Protein AF-A0AAP2HSK7-F1 (afdb_monomer_lite)

Sequence (70 aa):
MNATGIHIDPSIGEVFELLHRMASCRTLDPFQWMAREAIQKLRDYENRVAEVSSMRDSREASTEDRQHGR

Secondary structure (DSSP, 8-state):
---------HHHHHHHHHHHHHHT--SHHHHHHHHHHHHHHHHHHHHHHHHHHHHHHHHHHHHHHHHS--

Organism: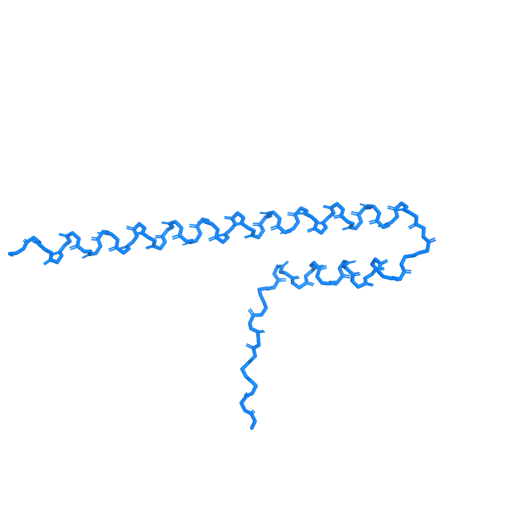 NCBI:txid87883

pLDDT: mean 80.66, std 16.12, range [37.84, 97.81]

Foldseek 3Di:
DPPPPPPDPVLVVLLVVLVVVLVVDPDDPSNVVSVVVSVVSVVVVVVVVVVVVVVVVVVVVVVVVVVPPD

Radius of gyration: 19.54 Å; chains: 1; bounding box: 38×23×60 Å

Structure (mmCIF, N/CA/C/O backbone):
data_AF-A0AAP2HSK7-F1
#
_entry.id   AF-A0AAP2HSK7-F1
#
loop_
_atom_site.group_PDB
_atom_site.id
_atom_site.type_symbol
_atom_site.label_atom_id
_atom_site.label_alt_id
_atom_site.label_comp_id
_atom_site.label_asym_id
_atom_site.label_entity_id
_atom_site.label_seq_id
_atom_site.pdbx_PDB_ins_code
_atom_site.Cartn_x
_atom_site.Cartn_y
_atom_site.Cartn_z
_atom_site.occupancy
_atom_site.B_iso_or_equiv
_atom_site.auth_seq_id
_atom_site.auth_comp_id
_atom_site.auth_asym_id
_atom_site.auth_atom_id
_atom_site.pdbx_PDB_model_num
ATOM 1 N N . MET A 1 1 ? -14.716 -19.097 -21.088 1.00 37.84 1 MET A N 1
ATOM 2 C CA . MET A 1 1 ? -14.658 -17.809 -20.366 1.00 37.84 1 MET A CA 1
ATOM 3 C C . MET A 1 1 ? -13.188 -17.473 -20.192 1.00 37.84 1 MET A C 1
ATOM 5 O O . MET A 1 1 ? -12.536 -18.092 -19.364 1.00 37.84 1 MET A O 1
ATOM 9 N N . ASN A 1 2 ? -12.642 -16.593 -21.034 1.00 41.75 2 ASN A N 1
ATOM 10 C CA . ASN A 1 2 ? -11.249 -16.167 -20.912 1.00 41.75 2 ASN A CA 1
ATOM 11 C C . ASN A 1 2 ? -11.204 -15.113 -19.812 1.00 41.75 2 ASN A C 1
ATOM 13 O O . ASN A 1 2 ? -11.460 -13.940 -20.071 1.00 41.75 2 ASN A O 1
ATOM 17 N N . ALA A 1 3 ? -10.956 -15.546 -18.577 1.00 50.00 3 ALA A N 1
ATOM 18 C CA . ALA A 1 3 ? -10.544 -14.630 -17.532 1.00 50.00 3 ALA A CA 1
ATOM 19 C C . ALA A 1 3 ? -9.212 -14.035 -17.998 1.00 50.00 3 ALA A C 1
ATOM 21 O O . ALA A 1 3 ? -8.169 -14.677 -17.894 1.00 50.00 3 ALA A O 1
ATOM 22 N N . THR A 1 4 ? -9.247 -12.838 -18.580 1.00 55.94 4 THR A N 1
ATOM 23 C CA . THR A 1 4 ? -8.080 -11.962 -18.630 1.00 55.94 4 THR A CA 1
ATOM 24 C C . THR A 1 4 ? -7.752 -11.669 -17.177 1.00 55.94 4 THR A C 1
ATOM 26 O O . THR A 1 4 ? -8.294 -10.733 -16.591 1.00 55.94 4 THR A O 1
ATOM 29 N N . GLY A 1 5 ? -6.997 -12.581 -16.558 1.00 51.53 5 GLY A N 1
ATOM 30 C CA . GLY A 1 5 ? -6.568 -12.470 -15.180 1.00 51.53 5 GLY A CA 1
ATOM 31 C C . GLY A 1 5 ? -5.886 -11.127 -15.068 1.00 51.53 5 GLY A C 1
ATOM 32 O O . GLY A 1 5 ? -4.878 -10.894 -15.733 1.00 51.53 5 GLY A O 1
ATOM 33 N N . ILE A 1 6 ? -6.502 -10.215 -14.320 1.00 58.03 6 ILE A N 1
ATOM 34 C CA . ILE A 1 6 ? -5.883 -8.941 -14.004 1.00 58.03 6 ILE A CA 1
ATOM 35 C C . ILE A 1 6 ? -4.587 -9.335 -13.307 1.00 58.03 6 ILE A C 1
ATOM 37 O O . ILE A 1 6 ? -4.618 -9.900 -12.214 1.00 58.03 6 ILE A O 1
ATOM 41 N N . HIS A 1 7 ? -3.461 -9.146 -13.992 1.00 62.88 7 HIS A N 1
ATOM 42 C CA . HIS A 1 7 ? -2.149 -9.426 -13.439 1.00 62.88 7 HIS A CA 1
ATOM 43 C C . HIS A 1 7 ? -1.834 -8.294 -12.464 1.00 62.88 7 HIS A C 1
ATOM 45 O O . HIS A 1 7 ? -1.142 -7.332 -12.786 1.00 62.88 7 HIS A O 1
ATOM 51 N N . ILE A 1 8 ? -2.459 -8.371 -11.294 1.00 64.44 8 ILE A N 1
ATOM 52 C CA . ILE A 1 8 ? -2.218 -7.483 -10.168 1.00 64.44 8 ILE A CA 1
ATOM 53 C C . ILE A 1 8 ? -0.780 -7.766 -9.720 1.00 64.44 8 ILE A C 1
ATOM 55 O O . ILE A 1 8 ? -0.472 -8.903 -9.365 1.00 64.44 8 ILE A O 1
ATOM 59 N N . ASP A 1 9 ? 0.109 -6.768 -9.803 1.00 73.75 9 ASP A N 1
ATOM 60 C CA . ASP A 1 9 ? 1.480 -6.899 -9.289 1.00 73.75 9 ASP A CA 1
ATOM 61 C C . ASP A 1 9 ? 1.391 -7.378 -7.827 1.00 73.75 9 ASP A C 1
ATOM 63 O O . ASP A 1 9 ? 0.687 -6.748 -7.036 1.00 73.75 9 ASP A O 1
ATOM 67 N N . PRO A 1 10 ?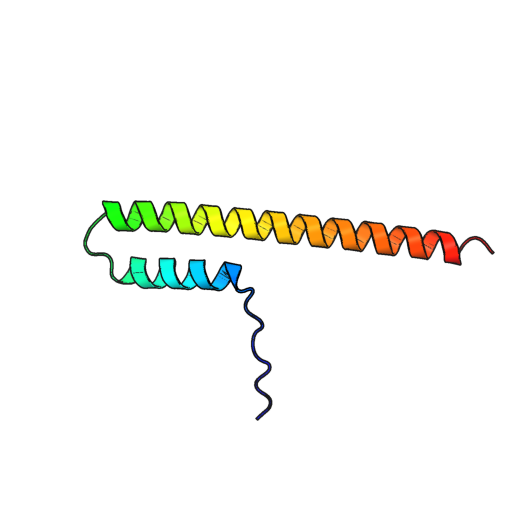 2.051 -8.479 -7.433 1.00 73.56 10 PRO A N 1
ATOM 68 C CA . PRO A 1 10 ? 1.999 -8.970 -6.059 1.00 73.56 10 PRO A CA 1
ATOM 69 C C . PRO A 1 10 ? 2.256 -7.880 -5.006 1.00 73.56 10 PRO A C 1
ATOM 71 O O . PRO A 1 10 ? 1.642 -7.911 -3.941 1.00 73.56 10 PRO A O 1
ATOM 74 N N . SER A 1 11 ? 3.077 -6.866 -5.319 1.00 76.00 11 SER A N 1
ATOM 75 C CA . SER A 1 11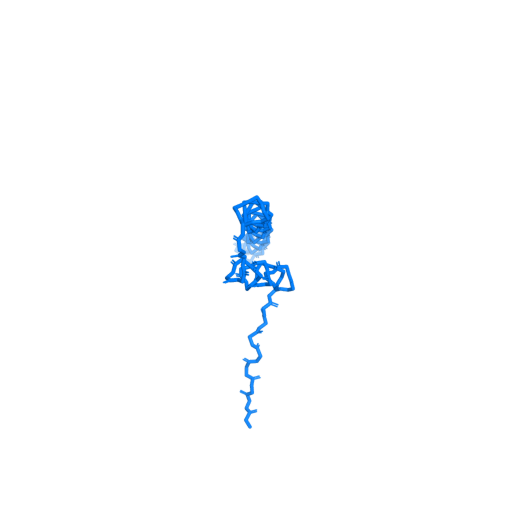 ? 3.354 -5.750 -4.410 1.00 76.00 11 SER A CA 1
ATOM 76 C C . SER A 1 11 ? 2.154 -4.829 -4.169 1.00 76.00 11 SER A C 1
ATOM 78 O O . SER A 1 11 ? 2.070 -4.206 -3.113 1.00 76.00 11 SER A O 1
ATOM 80 N N . ILE A 1 12 ? 1.211 -4.726 -5.115 1.00 86.62 12 ILE A N 1
ATOM 81 C CA . ILE A 1 12 ? -0.022 -3.946 -4.917 1.00 86.62 12 ILE A CA 1
ATOM 82 C C . ILE A 1 12 ? -1.068 -4.744 -4.122 1.00 86.62 12 ILE A C 1
ATOM 84 O O . ILE A 1 12 ? -1.928 -4.148 -3.474 1.00 86.62 12 ILE A O 1
ATOM 88 N N . GLY A 1 13 ? -0.978 -6.080 -4.109 1.00 89.31 13 GLY A N 1
ATOM 89 C CA . GLY A 1 13 ? -1.872 -6.950 -3.335 1.00 89.31 13 GLY A CA 1
ATOM 90 C C . GLY A 1 13 ? -1.851 -6.639 -1.836 1.00 89.31 13 GLY A C 1
ATOM 91 O O . GLY A 1 13 ? -2.902 -6.518 -1.210 1.00 89.31 13 GLY A O 1
ATOM 92 N N . GLU A 1 14 ? -0.666 -6.393 -1.275 1.00 90.75 14 GLU A N 1
ATOM 93 C CA . GLU A 1 14 ? -0.513 -6.030 0.140 1.00 90.75 14 GLU A CA 1
ATOM 94 C C . GLU A 1 14 ? -1.166 -4.680 0.482 1.00 90.75 14 GLU A C 1
ATOM 96 O O . GLU A 1 14 ? -1.716 -4.509 1.570 1.00 90.75 14 GLU A O 1
ATOM 101 N N . VAL A 1 15 ? -1.175 -3.725 -0.456 1.00 94.00 15 VAL A N 1
ATOM 102 C CA . VAL A 1 15 ? -1.878 -2.443 -0.279 1.00 94.00 15 VAL A CA 1
ATOM 103 C C . VAL A 1 15 ? -3.387 -2.671 -0.185 1.00 94.00 15 VAL A C 1
ATOM 105 O O . VAL A 1 15 ? -4.035 -2.101 0.693 1.00 94.00 15 VAL A O 1
ATOM 108 N N . PHE A 1 16 ? -3.954 -3.536 -1.033 1.00 92.50 16 PHE A N 1
ATOM 109 C CA . PHE A 1 16 ? -5.376 -3.890 -0.959 1.00 92.50 16 PHE A CA 1
ATOM 110 C C . PHE A 1 16 ? -5.746 -4.531 0.378 1.00 92.50 16 PHE A C 1
ATOM 112 O O . PHE A 1 16 ? -6.787 -4.196 0.947 1.00 92.50 16 PHE A O 1
ATOM 119 N N . GLU A 1 17 ? -4.895 -5.406 0.913 1.00 93.25 17 GLU A N 1
ATOM 120 C CA . GLU A 1 17 ? -5.125 -5.988 2.233 1.00 93.25 17 GLU A CA 1
ATOM 121 C C . GLU A 1 17 ? -5.110 -4.936 3.345 1.00 93.25 17 GLU A C 1
ATOM 123 O O . GLU A 1 17 ? -5.991 -4.950 4.208 1.00 93.25 17 GLU A O 1
ATOM 128 N N . LEU A 1 18 ? -4.153 -4.002 3.325 1.00 95.38 18 LEU A N 1
ATOM 129 C CA . LEU A 1 18 ? -4.092 -2.909 4.301 1.00 95.38 18 LEU A CA 1
ATOM 130 C C . LEU A 1 18 ? -5.345 -2.029 4.226 1.00 95.38 18 LEU A C 1
ATOM 132 O O . LEU A 1 18 ? -5.945 -1.732 5.260 1.00 95.38 18 LEU A O 1
ATOM 136 N N . LEU A 1 19 ? -5.793 -1.671 3.017 1.00 95.31 19 LEU A N 1
ATOM 137 C CA . LEU A 1 19 ? -7.039 -0.927 2.801 1.00 95.31 19 LEU A CA 1
ATOM 138 C C . LEU A 1 19 ? -8.258 -1.683 3.351 1.00 95.31 19 LEU A C 1
ATOM 140 O O . LEU A 1 19 ? -9.093 -1.098 4.045 1.00 95.31 19 LEU A O 1
ATOM 144 N N . HIS A 1 20 ? -8.344 -2.989 3.095 1.00 94.38 20 HIS A N 1
ATOM 145 C CA . HIS A 1 20 ? -9.431 -3.827 3.596 1.00 94.38 20 HIS A CA 1
ATOM 146 C C . HIS A 1 20 ? -9.447 -3.901 5.131 1.00 94.38 20 HIS A C 1
ATOM 148 O O . HIS A 1 20 ? -10.496 -3.740 5.758 1.00 94.38 20 HIS A O 1
ATOM 154 N N . ARG A 1 21 ? -8.280 -4.088 5.760 1.00 94.38 21 ARG A N 1
ATOM 155 C CA . ARG A 1 21 ? -8.153 -4.118 7.225 1.00 94.38 21 ARG A CA 1
ATOM 156 C C . ARG A 1 21 ? -8.492 -2.763 7.847 1.00 94.38 21 ARG A C 1
ATOM 158 O O . ARG A 1 21 ? -9.186 -2.727 8.862 1.00 94.38 21 ARG A O 1
ATOM 165 N N . MET A 1 22 ? -8.088 -1.659 7.214 1.00 96.56 22 MET A N 1
ATOM 166 C CA . MET A 1 22 ? -8.441 -0.302 7.646 1.00 96.56 22 MET A CA 1
ATOM 167 C C . MET A 1 22 ? -9.952 -0.055 7.650 1.00 96.56 22 MET A C 1
ATOM 169 O O . MET A 1 22 ? -10.447 0.595 8.569 1.00 96.56 22 MET A O 1
ATOM 173 N N . ALA A 1 23 ? -10.702 -0.623 6.700 1.00 93.69 23 ALA A N 1
ATOM 174 C CA . ALA A 1 23 ? -12.165 -0.530 6.687 1.00 93.69 23 ALA A CA 1
ATOM 175 C C . ALA A 1 23 ? -12.825 -1.169 7.926 1.00 93.69 23 ALA A C 1
ATOM 177 O O . ALA A 1 23 ? -13.949 -0.822 8.281 1.00 93.69 23 ALA A O 1
ATOM 178 N N . SER A 1 24 ? -12.119 -2.083 8.598 1.00 92.25 24 SER A N 1
ATOM 179 C CA . SER A 1 24 ? -12.579 -2.762 9.814 1.00 92.25 24 SER A CA 1
ATOM 180 C C . SER A 1 24 ? -11.973 -2.189 11.104 1.00 92.25 24 SER A C 1
AT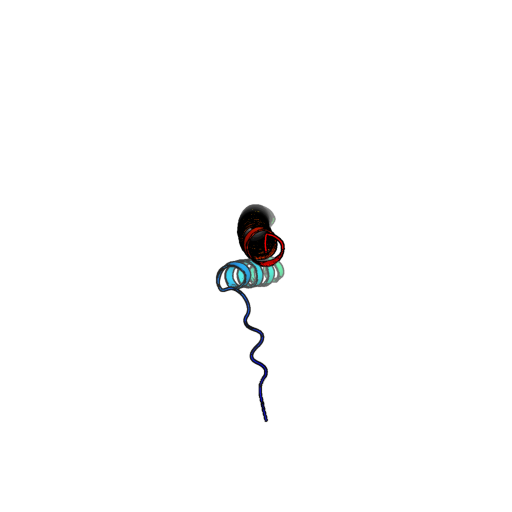OM 182 O O . SER A 1 24 ? -12.257 -2.696 12.194 1.00 92.25 24 SER A O 1
ATOM 184 N N . CYS A 1 25 ? -11.132 -1.151 11.021 1.00 93.81 25 CYS A N 1
ATOM 185 C CA . CYS A 1 25 ? -10.499 -0.558 12.196 1.00 93.81 25 CYS A CA 1
ATOM 186 C C . CYS A 1 25 ? -11.516 0.104 13.123 1.00 93.81 25 CYS A C 1
ATOM 188 O O . CYS A 1 25 ? -12.368 0.880 12.702 1.00 93.81 25 CYS A O 1
ATOM 190 N N . ARG A 1 26 ? -11.361 -0.154 14.424 1.00 91.88 26 ARG A N 1
ATOM 191 C CA . ARG A 1 26 ? -12.176 0.462 15.482 1.00 91.88 26 ARG A CA 1
ATOM 192 C C . ARG A 1 26 ? -11.456 1.584 16.226 1.00 91.88 26 ARG A C 1
ATOM 194 O O . ARG A 1 26 ? -12.088 2.308 16.985 1.00 91.88 26 ARG A O 1
ATOM 201 N N . THR A 1 27 ? -10.145 1.705 16.040 1.00 93.94 27 THR A N 1
ATOM 202 C CA . THR A 1 27 ? -9.291 2.676 16.729 1.00 93.94 27 THR A CA 1
ATOM 203 C C . THR A 1 27 ? -8.355 3.364 15.743 1.00 93.94 27 THR A C 1
ATOM 205 O O . THR A 1 27 ? -8.034 2.820 14.683 1.00 93.94 27 THR A O 1
ATOM 208 N N . LEU A 1 28 ? -7.942 4.583 16.094 1.00 92.69 28 LEU A N 1
ATOM 209 C CA . LEU A 1 28 ? -7.158 5.449 15.218 1.00 92.69 28 LEU A CA 1
ATOM 210 C C . LEU A 1 28 ? -5.704 4.975 15.064 1.00 92.69 28 LEU A C 1
ATOM 212 O O . LEU A 1 28 ? -5.178 5.026 13.957 1.00 92.69 28 LEU A O 1
ATOM 216 N N . ASP A 1 29 ? -5.073 4.471 16.127 1.00 93.19 29 ASP A N 1
ATOM 217 C CA . ASP A 1 29 ? -3.644 4.120 16.083 1.00 93.19 29 ASP A CA 1
ATOM 218 C C . ASP A 1 29 ? -3.327 2.994 15.076 1.00 93.19 29 ASP A C 1
ATOM 220 O O . ASP A 1 29 ? -2.444 3.187 14.234 1.00 93.19 29 ASP A O 1
ATOM 224 N N . PRO A 1 30 ? -4.059 1.855 15.045 1.00 93.19 30 PRO A N 1
ATOM 225 C CA . PRO A 1 30 ? -3.838 0.822 14.031 1.00 93.19 30 PRO A CA 1
ATOM 226 C C . PRO A 1 30 ? -4.158 1.310 12.617 1.00 93.19 30 PRO A C 1
ATOM 228 O O . PRO A 1 30 ? -3.476 0.928 11.668 1.00 93.19 30 PRO A O 1
ATOM 231 N N . PHE A 1 31 ? -5.171 2.174 12.47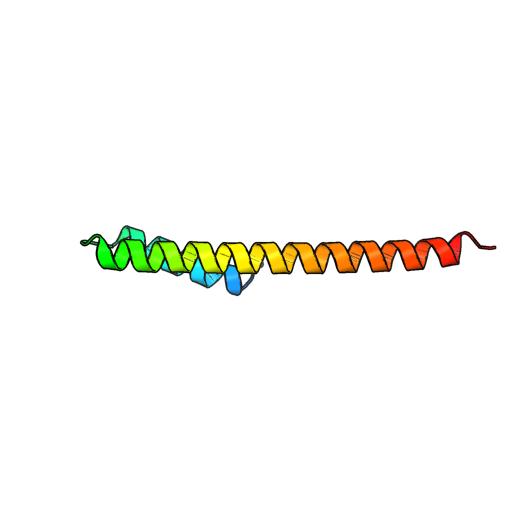4 1.00 95.62 31 PHE A N 1
ATOM 232 C CA . PHE A 1 31 ? -5.519 2.771 11.186 1.00 95.62 31 PHE A CA 1
ATOM 233 C C . PHE A 1 31 ? -4.364 3.623 10.651 1.00 95.62 31 PHE A C 1
ATOM 235 O O . PHE A 1 31 ? -3.948 3.459 9.509 1.00 95.62 31 PHE A O 1
ATOM 242 N N . GLN A 1 32 ? -3.802 4.504 11.482 1.00 97.12 32 GLN A N 1
ATOM 243 C CA . GLN A 1 32 ? -2.698 5.378 11.084 1.00 97.12 32 GLN A CA 1
ATOM 244 C C . GLN A 1 32 ? -1.435 4.596 10.732 1.00 97.12 32 GLN A C 1
ATOM 246 O O . GLN A 1 32 ? -0.738 4.961 9.783 1.00 97.12 32 GLN A O 1
ATOM 251 N N . TRP A 1 33 ? -1.137 3.534 11.481 1.00 96.12 33 TRP A N 1
ATOM 252 C CA . TRP A 1 33 ? -0.006 2.664 11.181 1.00 96.12 33 TRP A CA 1
ATOM 253 C C . TRP A 1 33 ? -0.175 1.981 9.814 1.00 96.12 33 TRP A C 1
ATOM 255 O O . TRP A 1 33 ? 0.696 2.131 8.955 1.00 96.12 33 TRP A O 1
ATOM 265 N N . MET A 1 34 ? -1.330 1.353 9.556 1.00 97.06 34 MET A N 1
ATOM 266 C CA . MET A 1 34 ? -1.608 0.712 8.262 1.00 97.06 34 MET A CA 1
ATOM 267 C C . MET A 1 34 ? -1.638 1.710 7.101 1.00 97.06 34 MET A C 1
ATOM 269 O O . MET A 1 34 ? -1.153 1.401 6.015 1.00 97.06 34 MET A O 1
ATOM 273 N N . ALA A 1 35 ? -2.157 2.922 7.317 1.00 97.06 35 ALA A N 1
ATOM 274 C CA . ALA A 1 35 ? -2.175 3.965 6.295 1.00 97.06 35 ALA A CA 1
ATOM 275 C C . ALA A 1 35 ? -0.756 4.393 5.896 1.00 97.06 35 ALA A C 1
ATOM 277 O O . ALA A 1 35 ? -0.460 4.525 4.709 1.00 97.06 35 ALA A O 1
ATOM 278 N N . ARG A 1 36 ? 0.142 4.580 6.875 1.00 97.81 36 ARG A N 1
ATOM 279 C CA . ARG A 1 36 ? 1.555 4.897 6.607 1.00 97.81 36 ARG A CA 1
ATOM 280 C C . ARG A 1 36 ? 2.233 3.782 5.823 1.00 97.81 36 ARG A C 1
ATOM 282 O O . ARG A 1 36 ? 2.946 4.069 4.866 1.00 97.81 36 ARG A O 1
ATOM 289 N N . GLU A 1 37 ? 1.989 2.535 6.209 1.00 96.69 37 GLU A N 1
ATOM 290 C CA . GLU A 1 37 ? 2.555 1.377 5.524 1.00 96.69 37 GLU A CA 1
ATOM 291 C C . GLU A 1 37 ? 2.050 1.265 4.077 1.00 96.69 37 GLU A C 1
ATOM 293 O O . GLU A 1 37 ? 2.849 1.100 3.156 1.00 96.69 37 GLU A O 1
ATOM 298 N N . ALA A 1 38 ? 0.746 1.446 3.851 1.00 96.38 38 ALA A N 1
ATOM 299 C CA . ALA A 1 38 ? 0.154 1.424 2.516 1.00 96.38 38 ALA A CA 1
ATOM 300 C C . ALA A 1 38 ? 0.734 2.525 1.613 1.00 96.38 38 ALA A C 1
ATOM 302 O O . ALA A 1 38 ? 1.078 2.263 0.461 1.00 96.38 38 ALA A O 1
ATOM 303 N N . ILE A 1 39 ? 0.901 3.744 2.143 1.00 97.00 39 ILE A N 1
ATOM 304 C CA . ILE A 1 39 ? 1.520 4.860 1.413 1.00 97.00 39 ILE A CA 1
ATOM 305 C C . ILE A 1 39 ? 2.968 4.537 1.041 1.00 97.00 39 ILE A C 1
ATOM 307 O O . ILE A 1 39 ? 3.382 4.824 -0.081 1.00 97.00 39 ILE A O 1
ATOM 311 N N . GLN A 1 40 ? 3.740 3.947 1.957 1.00 96.31 40 GLN A N 1
ATOM 312 C CA . GLN A 1 40 ? 5.125 3.585 1.666 1.00 96.31 40 GLN A CA 1
ATOM 313 C C . GLN A 1 40 ? 5.198 2.552 0.536 1.00 96.31 40 GLN A C 1
ATOM 315 O O . GLN A 1 40 ? 5.914 2.768 -0.438 1.00 96.31 40 GLN A O 1
ATOM 320 N N . LYS A 1 41 ? 4.383 1.493 0.604 1.00 94.62 41 LYS A N 1
ATOM 321 C CA . LYS A 1 41 ? 4.329 0.456 -0.438 1.00 94.62 41 LYS A CA 1
ATOM 322 C C . LYS A 1 41 ? 3.921 1.013 -1.805 1.00 94.62 41 LYS A C 1
ATOM 324 O O . LYS A 1 41 ? 4.473 0.599 -2.821 1.00 94.62 41 LYS A O 1
ATOM 329 N N . LEU A 1 42 ? 2.992 1.972 -1.843 1.00 94.88 42 LEU A N 1
ATOM 330 C CA . LEU A 1 42 ? 2.607 2.651 -3.085 1.00 94.88 42 LEU A CA 1
ATOM 331 C C . LEU A 1 42 ? 3.765 3.449 -3.692 1.00 94.88 42 LEU A C 1
ATOM 333 O O . LEU A 1 42 ? 4.012 3.334 -4.888 1.00 94.88 42 LEU A O 1
ATOM 337 N N . ARG A 1 43 ? 4.512 4.197 -2.874 1.00 94.94 43 ARG A N 1
ATOM 338 C CA . ARG A 1 43 ? 5.691 4.945 -3.340 1.00 94.94 43 ARG A CA 1
ATOM 339 C C . ARG A 1 43 ? 6.775 4.019 -3.882 1.00 94.94 43 ARG A C 1
ATOM 341 O O . ARG A 1 43 ? 7.364 4.300 -4.921 1.00 94.94 43 ARG A O 1
ATOM 348 N N . ASP A 1 44 ? 7.017 2.903 -3.203 1.00 92.25 44 ASP A N 1
ATOM 349 C CA . ASP A 1 44 ? 8.003 1.915 -3.644 1.00 92.25 44 ASP A CA 1
ATOM 350 C C . ASP A 1 44 ? 7.595 1.286 -4.986 1.00 92.25 44 ASP A C 1
ATOM 352 O O . ASP A 1 44 ? 8.434 1.075 -5.865 1.00 92.25 44 ASP A O 1
ATOM 356 N N . TYR A 1 45 ? 6.296 1.038 -5.179 1.00 90.62 45 TYR A N 1
ATOM 357 C CA . TYR A 1 45 ? 5.756 0.581 -6.456 1.00 90.62 45 TYR A CA 1
ATOM 358 C C . TYR A 1 45 ? 5.924 1.626 -7.569 1.00 90.62 45 TYR A C 1
ATOM 360 O O . TYR A 1 45 ? 6.423 1.287 -8.641 1.00 90.62 45 TYR A O 1
ATOM 368 N N . GLU A 1 46 ? 5.565 2.889 -7.323 1.00 90.56 46 GLU A N 1
ATOM 369 C CA . GLU A 1 46 ? 5.739 3.979 -8.295 1.00 90.56 46 GLU A CA 1
ATOM 370 C C . GLU A 1 46 ? 7.203 4.121 -8.732 1.00 90.56 46 GLU A C 1
ATOM 372 O O . GLU A 1 46 ? 7.479 4.202 -9.930 1.00 90.56 46 GLU A O 1
ATOM 377 N N . ASN A 1 47 ? 8.142 4.065 -7.783 1.00 90.38 47 ASN A N 1
ATOM 378 C CA . ASN A 1 47 ? 9.576 4.120 -8.071 1.00 90.38 47 ASN A CA 1
ATOM 379 C C . ASN A 1 47 ? 10.021 2.951 -8.960 1.00 90.38 47 ASN A C 1
ATOM 381 O O . ASN A 1 47 ? 10.677 3.169 -9.977 1.00 90.38 47 ASN A O 1
ATOM 385 N N . ARG A 1 48 ? 9.607 1.717 -8.637 1.00 87.06 48 ARG A N 1
ATOM 386 C CA . ARG A 1 48 ? 9.906 0.538 -9.469 1.00 87.06 48 ARG A CA 1
ATOM 387 C C . ARG A 1 48 ? 9.358 0.681 -10.887 1.00 87.06 48 ARG A C 1
ATOM 389 O O . ARG A 1 48 ? 10.049 0.355 -11.849 1.00 87.06 48 ARG A O 1
ATOM 396 N N . VAL A 1 49 ? 8.119 1.146 -11.034 1.00 84.62 49 VAL A N 1
ATOM 397 C CA . VAL A 1 49 ? 7.496 1.340 -12.352 1.00 84.62 49 VAL A CA 1
ATOM 398 C C . VAL A 1 49 ? 8.235 2.415 -13.153 1.00 84.62 49 VAL A C 1
ATOM 400 O O . VAL A 1 49 ? 8.464 2.231 -14.352 1.00 84.62 49 VAL A O 1
ATOM 403 N N . ALA A 1 50 ? 8.649 3.505 -12.505 1.00 83.19 50 ALA A N 1
ATOM 404 C CA . ALA A 1 50 ? 9.420 4.569 -13.140 1.00 83.19 50 ALA A CA 1
ATOM 405 C C . ALA A 1 50 ? 10.800 4.078 -13.615 1.00 83.19 50 ALA A C 1
ATOM 407 O O . ALA A 1 50 ? 11.188 4.348 -14.752 1.00 83.19 50 ALA A O 1
ATOM 408 N N . GLU A 1 51 ? 11.513 3.303 -12.792 1.00 83.94 51 GLU A N 1
ATOM 409 C CA . GLU A 1 51 ? 12.803 2.701 -13.155 1.00 83.94 51 GLU A CA 1
ATOM 410 C C . GLU A 1 51 ? 12.676 1.751 -14.351 1.00 83.94 51 GLU A C 1
ATOM 412 O O . GLU A 1 51 ? 13.435 1.857 -15.316 1.00 83.94 51 GLU A O 1
ATOM 417 N N . VAL A 1 52 ? 11.684 0.855 -14.326 1.00 80.25 52 VAL A N 1
ATOM 418 C CA . VAL A 1 52 ? 11.433 -0.091 -15.425 1.00 80.25 52 VAL A CA 1
ATOM 419 C C . VAL A 1 52 ? 11.095 0.644 -16.723 1.00 80.25 52 VAL A C 1
ATOM 421 O O . VAL A 1 52 ? 11.573 0.252 -17.789 1.00 80.25 52 VAL A O 1
ATOM 424 N N . SER A 1 53 ? 10.307 1.718 -16.643 1.00 75.31 53 SER A N 1
ATOM 425 C CA . SER A 1 53 ? 9.950 2.531 -17.812 1.00 75.31 53 SER A CA 1
ATOM 426 C C . SER A 1 53 ? 11.183 3.232 -18.397 1.00 75.31 53 SER A C 1
ATOM 428 O O . SER A 1 53 ? 11.455 3.103 -19.586 1.00 75.31 53 SER A O 1
ATOM 430 N N . SER A 1 54 ? 12.014 3.846 -17.549 1.00 77.12 54 SER A N 1
ATOM 431 C CA . SER A 1 54 ? 13.272 4.494 -17.957 1.00 77.12 54 SER A CA 1
ATOM 432 C C . SER A 1 54 ? 14.272 3.524 -18.613 1.00 77.12 54 SER A C 1
ATOM 434 O O . SER A 1 54 ? 14.903 3.833 -19.632 1.00 77.12 54 SER A O 1
ATOM 436 N N . MET A 1 55 ? 14.394 2.306 -18.073 1.00 73.81 55 MET A N 1
ATOM 437 C CA . MET A 1 55 ? 15.229 1.254 -18.662 1.00 73.81 55 MET A CA 1
ATOM 438 C C . MET A 1 55 ? 14.729 0.806 -20.037 1.00 73.81 55 MET A C 1
ATOM 440 O O . MET A 1 55 ? 15.539 0.479 -20.910 1.00 73.81 55 MET A O 1
ATOM 444 N N . ARG A 1 56 ? 13.408 0.759 -20.230 1.00 72.69 56 ARG A N 1
ATOM 445 C CA . ARG A 1 56 ? 12.805 0.386 -21.508 1.00 72.69 56 ARG A CA 1
ATOM 446 C C . ARG A 1 56 ? 13.095 1.438 -22.577 1.00 72.69 56 ARG A C 1
ATOM 448 O O . ARG A 1 56 ? 13.607 1.069 -23.632 1.00 72.69 56 ARG A O 1
ATOM 455 N N . ASP A 1 57 ? 12.888 2.712 -22.264 1.00 73.50 57 ASP A N 1
ATOM 456 C CA . ASP A 1 57 ? 13.129 3.823 -23.192 1.00 73.50 57 ASP A CA 1
ATOM 457 C C . ASP A 1 57 ? 14.607 3.891 -23.618 1.00 73.50 57 ASP A C 1
ATOM 459 O O . ASP A 1 57 ? 14.931 4.032 -24.798 1.00 73.50 57 ASP A O 1
ATOM 463 N N . SER A 1 58 ? 15.528 3.674 -22.672 1.00 72.44 58 SER A N 1
ATOM 464 C CA . SER A 1 58 ? 16.974 3.627 -22.948 1.00 72.44 58 SER A CA 1
ATOM 465 C C . SER A 1 58 ? 17.363 2.488 -23.902 1.00 72.44 58 SER A C 1
ATOM 467 O O . SER A 1 58 ? 18.285 2.613 -24.715 1.00 72.44 58 SER A O 1
ATOM 469 N N . ARG A 1 59 ? 16.673 1.346 -23.794 1.00 70.00 59 ARG A N 1
ATOM 470 C CA . ARG A 1 59 ? 16.932 0.159 -24.612 1.00 70.00 59 ARG A CA 1
ATOM 471 C C . ARG A 1 59 ? 16.376 0.316 -26.025 1.00 70.00 59 ARG A C 1
ATOM 473 O O . ARG A 1 59 ? 17.033 -0.137 -26.959 1.00 70.00 59 ARG A O 1
ATOM 480 N N . GLU A 1 60 ? 15.224 0.969 -26.168 1.00 68.12 60 GLU A N 1
ATOM 481 C CA . GLU A 1 60 ? 14.601 1.280 -27.460 1.00 68.12 60 GLU A CA 1
ATOM 482 C C . GLU A 1 60 ? 15.447 2.309 -28.244 1.00 68.12 60 GLU A C 1
ATOM 484 O O . GLU A 1 60 ? 15.812 2.045 -29.394 1.00 68.12 60 GLU A O 1
ATOM 489 N N . ALA A 1 61 ? 15.929 3.377 -27.594 1.00 68.75 61 ALA A N 1
ATOM 490 C CA . ALA A 1 61 ? 16.810 4.375 -28.219 1.00 68.75 61 ALA A CA 1
ATOM 491 C C . ALA A 1 61 ? 18.131 3.777 -28.755 1.00 68.75 61 ALA A C 1
ATOM 493 O O . ALA A 1 61 ? 18.541 4.040 -29.885 1.00 68.75 61 ALA A O 1
ATOM 494 N N . SER A 1 62 ? 18.775 2.883 -27.990 1.00 69.38 62 SER A N 1
ATOM 495 C CA . SER A 1 62 ? 20.009 2.203 -28.433 1.00 69.38 62 SER A CA 1
ATOM 496 C C . SER A 1 62 ? 19.802 1.256 -29.624 1.00 69.38 62 SER A C 1
ATOM 498 O O . SER A 1 62 ? 20.759 0.928 -30.334 1.00 69.38 62 SER A O 1
ATOM 500 N N . THR A 1 63 ? 18.582 0.754 -29.834 1.00 68.19 63 THR A N 1
ATOM 501 C CA . THR A 1 63 ? 18.266 -0.098 -30.989 1.00 68.19 63 THR A CA 1
ATOM 502 C C . THR A 1 63 ? 17.974 0.701 -32.255 1.00 68.19 63 THR A C 1
ATOM 504 O O . THR A 1 63 ? 18.316 0.227 -33.340 1.00 68.19 63 THR A O 1
ATOM 507 N N . GLU A 1 64 ? 17.420 1.907 -32.134 1.00 61.91 64 GLU A N 1
ATOM 508 C CA . GLU A 1 64 ? 17.099 2.781 -33.270 1.00 61.91 64 GLU A CA 1
ATOM 509 C C . GLU A 1 64 ? 18.350 3.420 -33.894 1.00 61.91 64 GLU A C 1
ATOM 511 O O . GLU A 1 64 ? 18.482 3.421 -35.124 1.00 61.91 64 GLU A O 1
ATOM 516 N N . ASP A 1 65 ? 19.325 3.830 -33.073 1.00 61.12 65 ASP A N 1
ATOM 517 C CA . ASP A 1 65 ? 20.615 4.367 -33.543 1.00 61.12 65 ASP A CA 1
ATOM 518 C C . ASP A 1 65 ? 21.417 3.349 -34.372 1.00 61.12 65 ASP A C 1
ATOM 520 O O . ASP A 1 65 ? 22.143 3.702 -35.303 1.00 61.12 65 ASP A O 1
ATOM 524 N N . ARG A 1 66 ? 21.262 2.049 -34.088 1.00 61.06 66 ARG A N 1
ATOM 525 C CA . ARG A 1 66 ? 21.901 0.979 -34.874 1.00 61.06 66 ARG A CA 1
ATOM 526 C C . ARG A 1 66 ? 21.224 0.710 -36.216 1.00 61.06 66 ARG A C 1
ATOM 528 O O . ARG A 1 66 ? 21.867 0.125 -37.086 1.00 61.06 66 ARG A O 1
ATOM 535 N N . GLN A 1 67 ? 19.957 1.087 -36.390 1.00 59.72 67 GLN A N 1
ATOM 536 C CA . GLN A 1 67 ? 19.210 0.838 -37.628 1.00 59.72 67 GLN A CA 1
ATOM 537 C C . GLN A 1 67 ? 19.296 2.000 -38.627 1.00 59.72 67 GLN A C 1
ATOM 539 O O . GLN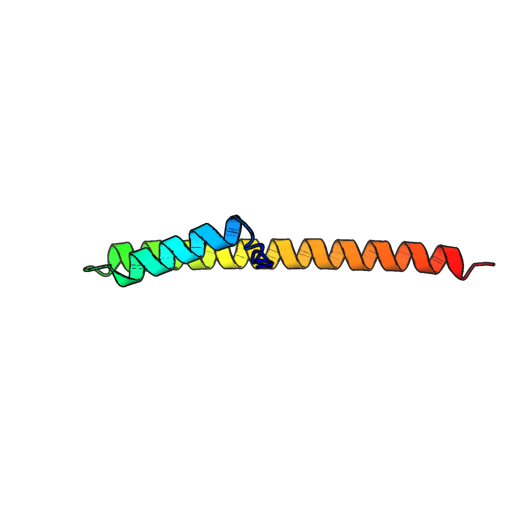 A 1 67 ? 19.251 1.745 -39.827 1.00 59.72 67 GLN A O 1
ATOM 544 N N . HIS A 1 68 ? 19.491 3.240 -38.164 1.00 59.53 68 HIS A N 1
ATOM 545 C CA . HIS A 1 68 ? 19.617 4.425 -39.030 1.00 59.53 68 HIS A CA 1
ATOM 546 C C . HIS A 1 68 ? 21.057 4.748 -39.477 1.00 59.53 68 HIS A C 1
ATOM 548 O O . HIS A 1 68 ? 21.266 5.668 -40.261 1.00 59.53 68 HIS A O 1
ATOM 554 N N . GLY A 1 69 ? 22.056 3.990 -39.015 1.00 58.19 69 GLY A N 1
ATOM 555 C CA . GLY A 1 69 ? 23.465 4.136 -39.403 1.00 58.19 69 GLY A CA 1
ATOM 556 C C . GLY A 1 69 ? 23.901 3.316 -40.628 1.00 58.19 69 GLY A C 1
ATOM 557 O O . GLY A 1 69 ? 25.026 2.812 -40.627 1.00 58.19 69 GLY A O 1
ATOM 558 N N . ARG A 1 70 ? 23.036 3.123 -41.635 1.00 47.81 70 ARG A N 1
ATOM 559 C CA . ARG A 1 70 ? 23.380 2.475 -42.916 1.00 47.81 70 ARG A CA 1
ATOM 560 C C . ARG A 1 70 ? 23.058 3.353 -44.112 1.00 47.81 70 ARG A C 1
ATOM 562 O O . ARG A 1 70 ? 21.934 3.893 -44.143 1.00 47.81 70 ARG A O 1
#